Protein AF-A0A376ZZQ0-F1 (afdb_monomer)

Secondary structure (DSSP, 8-state):
-HHHHHHHHHHHHHHHHHHHHHT---EEEEE-SS-EEEEEHHHHHHHHHHHHHHH--

Structure (mmCIF, N/CA/C/O backbone):
data_AF-A0A376ZZQ0-F1
#
_entry.id   AF-A0A376ZZQ0-F1
#
loop_
_atom_site.group_PDB
_atom_site.id
_atom_site.type_symbol
_atom_site.label_atom_id
_atom_site.label_alt_id
_atom_site.label_comp_id
_atom_site.label_asym_id
_atom_site.label_entity_id
_atom_site.label_seq_id
_atom_site.pdbx_PDB_ins_code
_atom_site.Cartn_x
_atom_site.Cartn_y
_atom_site.Cartn_z
_atom_site.occupancy
_atom_site.B_iso_or_equiv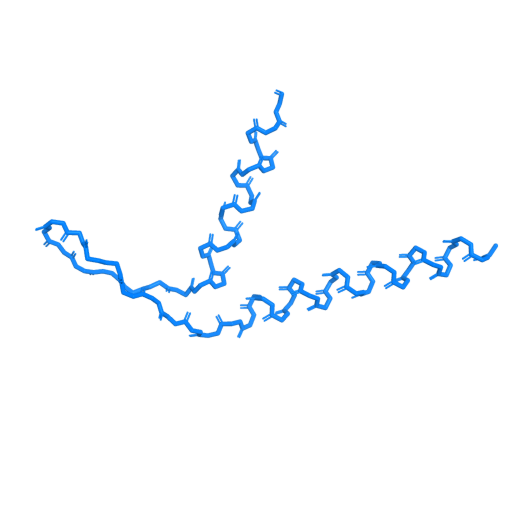
_atom_site.auth_seq_id
_atom_site.auth_comp_id
_atom_site.auth_asym_id
_atom_site.auth_atom_id
_atom_site.pdbx_PDB_model_num
ATOM 1 N N . MET A 1 1 ? 19.725 -4.164 -26.866 1.00 82.31 1 MET A N 1
ATOM 2 C CA . MET A 1 1 ? 20.091 -4.641 -25.510 1.00 82.31 1 MET A CA 1
ATOM 3 C C . MET A 1 1 ? 20.131 -3.539 -24.450 1.00 82.31 1 MET A C 1
ATOM 5 O O . MET A 1 1 ? 19.556 -3.746 -23.393 1.00 82.31 1 MET A O 1
ATOM 9 N N . LYS A 1 2 ? 20.722 -2.359 -24.714 1.00 87.19 2 LYS A N 1
ATOM 10 C CA . LYS A 1 2 ? 20.792 -1.231 -23.753 1.00 87.19 2 LYS A CA 1
ATOM 11 C C . LYS A 1 2 ? 19.452 -0.882 -23.081 1.00 87.19 2 LYS A C 1
ATOM 13 O O . LYS A 1 2 ? 19.384 -0.801 -21.863 1.00 87.19 2 LYS A O 1
ATOM 18 N N . TYR A 1 3 ? 18.385 -0.728 -23.864 1.00 94.06 3 TYR A N 1
ATOM 19 C CA . TYR A 1 3 ? 17.058 -0.371 -23.342 1.00 94.06 3 TYR A CA 1
ATOM 20 C C . TYR A 1 3 ? 16.414 -1.474 -22.496 1.00 94.06 3 TYR A C 1
ATOM 22 O O . TYR A 1 3 ? 15.720 -1.170 -21.535 1.00 94.06 3 TYR A O 1
ATOM 30 N N . LEU A 1 4 ? 16.693 -2.744 -22.808 1.00 94.88 4 LEU A N 1
ATOM 31 C CA . LEU A 1 4 ? 16.206 -3.885 -22.032 1.00 94.88 4 LEU A CA 1
ATOM 32 C C . LEU A 1 4 ? 16.863 -3.921 -20.646 1.00 94.88 4 LEU A C 1
ATOM 34 O O . LEU A 1 4 ? 16.176 -4.108 -19.649 1.00 94.88 4 LEU A O 1
ATOM 38 N N . LEU A 1 5 ? 18.174 -3.675 -20.574 1.00 95.50 5 LEU A N 1
ATOM 39 C CA . LEU A 1 5 ? 18.891 -3.582 -19.298 1.00 95.50 5 LEU A CA 1
ATOM 40 C C . LEU A 1 5 ? 18.403 -2.407 -18.445 1.00 95.50 5 LEU A C 1
ATOM 42 O O . LEU A 1 5 ? 18.200 -2.573 -17.248 1.00 95.50 5 LEU A O 1
ATOM 46 N N . ILE A 1 6 ? 18.172 -1.241 -19.056 1.00 96.38 6 ILE A N 1
ATOM 47 C CA . ILE A 1 6 ? 17.625 -0.074 -18.349 1.00 96.38 6 ILE A CA 1
ATOM 48 C C . ILE A 1 6 ? 16.213 -0.372 -17.833 1.00 96.38 6 ILE A C 1
ATOM 50 O O . ILE A 1 6 ? 15.913 -0.069 -16.683 1.00 96.38 6 ILE A O 1
ATOM 54 N N . PHE A 1 7 ? 15.366 -1.006 -18.646 1.00 94.56 7 PHE A N 1
ATOM 55 C CA . PHE A 1 7 ? 14.026 -1.408 -18.228 1.00 94.56 7 PHE A CA 1
ATOM 56 C C . PHE A 1 7 ? 14.059 -2.369 -17.034 1.00 94.56 7 PHE A C 1
ATOM 58 O O . PHE A 1 7 ? 13.371 -2.128 -16.047 1.00 94.56 7 PHE A O 1
ATOM 65 N N . LEU A 1 8 ? 14.895 -3.413 -17.082 1.00 96.56 8 LEU A N 1
ATOM 66 C CA . LEU A 1 8 ? 15.056 -4.346 -15.962 1.00 96.56 8 LEU A CA 1
ATOM 67 C C . LEU A 1 8 ? 15.572 -3.656 -14.699 1.00 96.56 8 LEU A C 1
ATOM 69 O O . LEU A 1 8 ? 15.117 -3.975 -13.607 1.00 96.56 8 LEU A O 1
ATOM 73 N N . LEU A 1 9 ? 16.491 -2.700 -14.839 1.00 96.81 9 LEU A N 1
ATOM 74 C CA . LEU A 1 9 ? 17.018 -1.936 -13.713 1.00 96.81 9 LEU A CA 1
ATOM 75 C C . LEU A 1 9 ? 15.925 -1.073 -13.069 1.00 96.81 9 LEU A C 1
ATOM 77 O O . L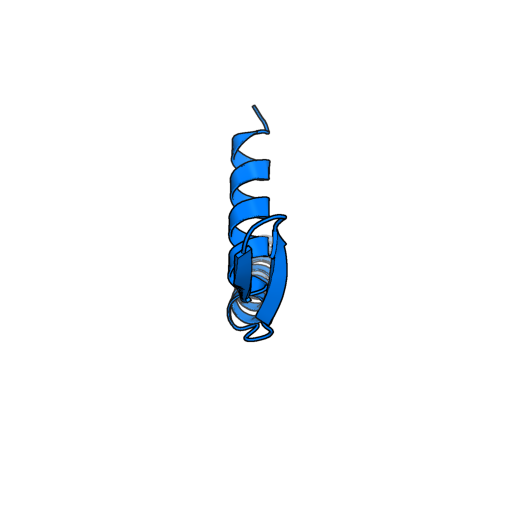EU A 1 9 ? 15.767 -1.096 -11.852 1.00 96.81 9 LEU A O 1
ATOM 81 N N . VAL A 1 10 ? 15.130 -0.365 -13.874 1.00 96.56 10 VAL A N 1
ATOM 82 C CA . VAL A 1 10 ? 13.984 0.421 -13.388 1.00 96.56 10 VAL A CA 1
ATOM 83 C C . VAL A 1 10 ? 12.947 -0.482 -12.722 1.00 96.56 10 VAL A C 1
ATOM 85 O O . VAL A 1 10 ? 12.470 -0.162 -11.636 1.00 96.56 10 VAL A O 1
ATOM 88 N N . LEU A 1 11 ? 12.637 -1.631 -13.328 1.00 94.75 11 LEU A N 1
ATOM 89 C CA . LEU A 1 11 ? 11.708 -2.608 -12.768 1.00 94.75 11 LEU A CA 1
ATOM 90 C C . LEU A 1 11 ? 12.211 -3.153 -11.424 1.00 94.75 11 LEU A C 1
ATOM 92 O O . LEU A 1 11 ? 11.443 -3.234 -10.472 1.00 94.75 11 LEU A O 1
ATOM 96 N N . ALA A 1 12 ? 13.499 -3.485 -11.324 1.00 96.12 12 ALA A N 1
ATOM 97 C CA . ALA A 1 12 ? 14.105 -3.960 -10.085 1.00 96.12 12 ALA A CA 1
ATOM 98 C C . ALA A 1 12 ? 14.025 -2.900 -8.978 1.00 96.12 12 ALA A C 1
ATOM 100 O O . ALA A 1 12 ? 13.601 -3.217 -7.869 1.00 96.12 12 ALA A O 1
ATOM 101 N N . ILE A 1 13 ? 14.358 -1.640 -9.282 1.00 96.00 13 ILE A N 1
ATOM 102 C CA . ILE A 1 13 ? 14.214 -0.527 -8.331 1.00 96.00 13 ILE A CA 1
ATOM 103 C C . ILE A 1 13 ? 12.756 -0.390 -7.893 1.00 96.00 13 ILE A C 1
ATOM 105 O O . ILE A 1 13 ? 12.487 -0.315 -6.698 1.00 96.00 13 ILE A O 1
ATOM 109 N N . PHE A 1 14 ? 11.814 -0.419 -8.837 1.00 90.50 14 PHE A N 1
ATOM 110 C CA . PHE A 1 14 ? 10.387 -0.317 -8.545 1.00 90.50 14 PHE A CA 1
ATOM 111 C C . PHE A 1 14 ? 9.914 -1.425 -7.591 1.00 90.50 14 PHE A C 1
ATOM 113 O O . PHE A 1 14 ? 9.300 -1.135 -6.565 1.00 90.50 14 PHE A O 1
ATOM 120 N N . VAL A 1 15 ? 10.256 -2.685 -7.876 1.00 91.19 15 VAL A N 1
ATOM 121 C CA . VAL A 1 15 ? 9.898 -3.835 -7.029 1.00 91.19 15 VAL A CA 1
ATOM 122 C C . VAL A 1 15 ? 10.515 -3.713 -5.635 1.00 91.19 15 VAL A C 1
ATOM 124 O O . VAL A 1 15 ? 9.824 -3.948 -4.642 1.00 91.19 15 VAL A O 1
ATOM 127 N N . ILE A 1 16 ? 11.786 -3.316 -5.537 1.00 91.75 16 ILE A N 1
ATOM 128 C CA . ILE A 1 16 ? 12.466 -3.122 -4.250 1.00 91.75 16 ILE A CA 1
ATOM 129 C C . ILE A 1 16 ? 11.779 -2.014 -3.451 1.00 91.75 16 ILE A C 1
ATOM 131 O O . ILE A 1 16 ? 11.461 -2.224 -2.285 1.00 91.75 16 ILE A O 1
ATOM 135 N N . SER A 1 17 ? 11.488 -0.865 -4.062 1.00 86.44 17 SER A N 1
ATOM 136 C CA . SER A 1 17 ? 10.803 0.244 -3.392 1.00 86.44 17 SER A CA 1
ATOM 137 C C . SER A 1 17 ? 9.416 -0.151 -2.877 1.00 86.44 17 SER A C 1
ATOM 139 O O . SER A 1 17 ? 9.088 0.161 -1.733 1.00 86.44 17 SER A O 1
ATOM 141 N N . VAL A 1 18 ? 8.623 -0.882 -3.670 1.00 84.00 18 VAL A N 1
ATOM 142 C CA . VAL A 1 18 ? 7.313 -1.403 -3.237 1.00 84.00 18 VAL A CA 1
ATOM 143 C C . VAL A 1 18 ? 7.472 -2.394 -2.084 1.00 84.00 18 VAL A C 1
ATOM 145 O O . VAL A 1 18 ? 6.738 -2.314 -1.102 1.00 84.00 18 VAL A O 1
ATOM 148 N N . THR A 1 19 ? 8.453 -3.294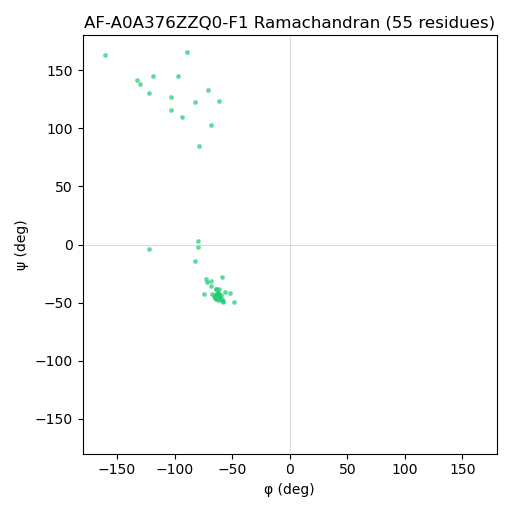 -2.164 1.00 86.25 19 THR A N 1
ATOM 149 C CA . THR A 1 19 ? 8.704 -4.307 -1.128 1.00 86.25 19 THR A CA 1
ATOM 150 C C . THR A 1 19 ? 9.145 -3.667 0.188 1.00 86.25 19 THR A C 1
ATOM 152 O O . THR A 1 19 ? 8.614 -4.009 1.242 1.00 86.25 19 THR A O 1
ATOM 155 N N . LEU A 1 20 ? 10.057 -2.694 0.134 1.00 86.00 20 LEU A N 1
ATOM 156 C CA . LEU A 1 20 ? 10.489 -1.920 1.299 1.00 86.00 20 LEU A CA 1
ATOM 157 C C . LEU A 1 20 ? 9.328 -1.126 1.914 1.00 86.00 20 LEU A C 1
ATOM 159 O O . LEU A 1 20 ? 9.173 -1.110 3.132 1.00 86.00 20 LEU A O 1
ATOM 163 N N . GLY A 1 21 ? 8.472 -0.519 1.087 1.00 82.75 21 GLY A N 1
ATOM 164 C CA . GLY A 1 21 ? 7.253 0.143 1.556 1.00 82.75 21 GLY A CA 1
ATOM 165 C C . GLY A 1 21 ? 6.255 -0.827 2.202 1.00 82.75 21 GLY A C 1
ATOM 166 O O . GLY A 1 21 ? 5.650 -0.494 3.217 1.00 82.75 21 GLY A O 1
ATOM 167 N N . ALA A 1 22 ? 6.111 -2.042 1.663 1.00 81.75 22 ALA A N 1
ATOM 168 C CA . ALA A 1 22 ? 5.214 -3.078 2.183 1.00 81.75 22 ALA A CA 1
ATOM 169 C C . ALA A 1 22 ? 5.705 -3.701 3.505 1.00 81.75 22 ALA A C 1
ATOM 171 O O . ALA A 1 22 ? 4.901 -4.074 4.364 1.00 81.75 22 ALA A O 1
ATOM 172 N N . GLN A 1 23 ? 7.024 -3.780 3.683 1.00 84.38 23 GLN A N 1
ATOM 173 C CA . GLN A 1 23 ? 7.678 -4.203 4.925 1.00 84.38 23 GLN A CA 1
ATOM 174 C C . GLN A 1 23 ?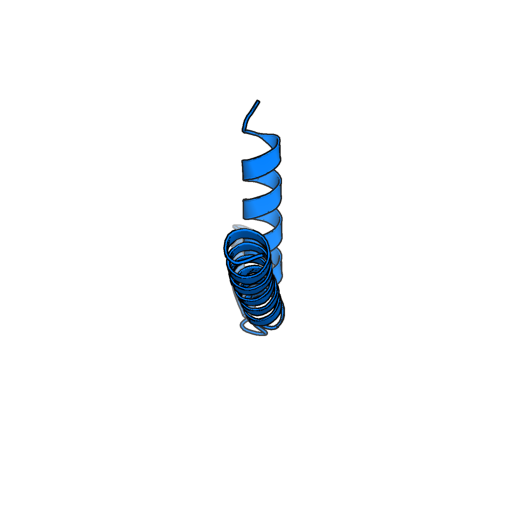 7.732 -3.098 5.9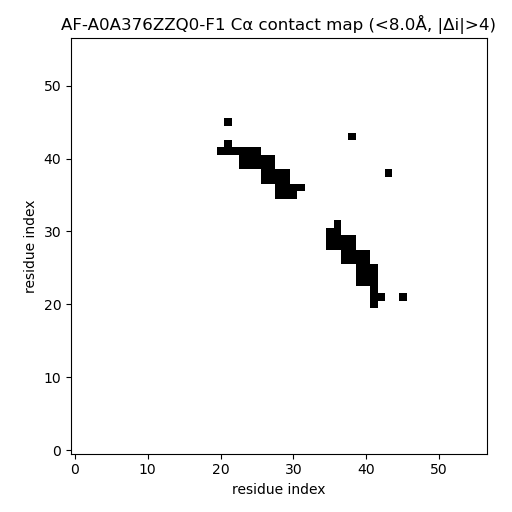83 1.00 84.38 23 GLN A C 1
ATOM 176 O O . GLN A 1 23 ? 8.275 -3.305 7.063 1.00 84.38 23 GLN A O 1
ATOM 181 N N . ASN A 1 24 ? 7.150 -1.930 5.714 1.00 83.12 24 ASN A N 1
ATOM 182 C CA . ASN A 1 24 ? 7.014 -0.909 6.733 1.00 83.12 24 ASN A CA 1
ATOM 183 C C . ASN A 1 24 ? 6.017 -1.382 7.812 1.00 83.12 24 ASN A C 1
ATOM 185 O O . ASN A 1 24 ? 4.797 -1.397 7.601 1.00 83.12 24 ASN A O 1
ATOM 189 N N . ASP A 1 25 ? 6.575 -1.808 8.949 1.00 83.50 25 ASP A N 1
ATOM 190 C CA . ASP A 1 25 ? 5.866 -2.269 10.147 1.00 83.50 25 ASP A CA 1
ATOM 191 C C . ASP A 1 25 ? 5.338 -1.130 11.021 1.00 83.50 25 ASP A C 1
ATOM 193 O O . ASP A 1 25 ? 4.670 -1.383 12.023 1.00 83.50 25 ASP A O 1
ATOM 197 N N . GLN A 1 26 ? 5.599 0.124 10.649 1.00 89.19 26 GLN A N 1
ATOM 198 C CA . GLN A 1 26 ? 5.087 1.266 11.384 1.00 89.19 26 GLN A CA 1
ATOM 199 C C . GLN A 1 26 ? 3.557 1.246 11.370 1.00 89.19 26 GLN A C 1
ATOM 201 O O . GLN A 1 26 ? 2.911 1.228 10.314 1.00 89.19 26 GLN A O 1
ATOM 206 N N . GLN A 1 27 ? 2.987 1.257 12.569 1.00 90.44 27 GLN A N 1
ATOM 207 C CA . GLN A 1 27 ? 1.553 1.342 12.786 1.00 90.44 27 GLN A CA 1
ATOM 208 C C . GLN A 1 27 ? 1.161 2.789 13.077 1.00 90.44 27 GLN A C 1
ATOM 210 O O . GLN A 1 27 ? 1.919 3.545 13.685 1.00 90.44 27 GLN A O 1
ATOM 215 N N . VAL A 1 28 ? -0.022 3.177 12.613 1.00 92.19 28 VAL A N 1
ATOM 216 C CA . VAL A 1 28 ? -0.634 4.478 12.881 1.00 92.19 28 VAL A CA 1
ATOM 217 C C . VAL A 1 28 ? -1.984 4.242 13.531 1.00 92.19 28 VAL A C 1
ATOM 219 O O . VAL A 1 28 ? -2.804 3.468 13.030 1.00 92.19 28 VAL A O 1
ATOM 222 N N . THR A 1 29 ? -2.214 4.930 14.643 1.00 94.38 29 THR A N 1
ATOM 223 C CA . THR A 1 29 ? -3.491 4.912 15.350 1.00 94.38 29 THR A CA 1
ATOM 224 C C . THR A 1 29 ? -4.458 5.884 14.687 1.00 94.38 29 THR A C 1
ATOM 226 O O . THR A 1 29 ? -4.196 7.083 14.585 1.00 94.38 29 THR A O 1
ATOM 229 N N . PHE A 1 30 ? -5.602 5.370 14.259 1.00 92.81 30 PHE A N 1
ATOM 230 C CA . PHE A 1 30 ? -6.731 6.144 13.771 1.00 92.81 30 PHE A CA 1
ATOM 231 C C . PHE A 1 30 ? -7.802 6.197 14.851 1.00 92.81 30 PHE A C 1
ATOM 233 O O . PHE A 1 30 ? -8.386 5.178 15.219 1.00 92.81 30 PHE A O 1
ATOM 240 N N . ASN A 1 31 ? -8.066 7.403 15.342 1.00 93.62 31 ASN A N 1
ATOM 241 C CA . ASN A 1 31 ? -9.113 7.662 16.320 1.00 93.62 31 ASN A CA 1
ATOM 242 C C . ASN A 1 31 ? -10.392 8.067 15.583 1.00 93.62 31 ASN A C 1
ATOM 244 O O . ASN A 1 31 ? -10.469 9.143 14.993 1.00 93.62 31 ASN A O 1
ATOM 248 N N . TYR A 1 32 ? -11.388 7.192 15.607 1.00 90.81 32 TYR A N 1
ATOM 249 C CA . TYR A 1 32 ? -12.749 7.477 15.173 1.00 90.81 32 TYR A CA 1
ATOM 250 C C . TYR A 1 32 ? -13.564 8.015 16.347 1.00 90.81 32 TYR A C 1
ATOM 252 O O . TYR A 1 32 ? -13.198 7.874 17.511 1.00 90.81 32 TYR A O 1
ATOM 260 N N . LEU A 1 33 ? -14.723 8.596 16.046 1.00 94.44 33 LEU A N 1
ATOM 261 C CA . LEU A 1 33 ? -15.574 9.230 17.057 1.00 94.44 33 LEU A CA 1
ATOM 262 C C . LEU A 1 33 ? -16.017 8.279 18.181 1.00 94.44 33 LEU A C 1
ATOM 264 O O . LEU A 1 33 ? -16.273 8.731 19.290 1.00 94.44 33 LEU A O 1
ATOM 268 N N . LEU A 1 34 ? -16.117 6.978 17.892 1.00 95.38 34 LEU A N 1
ATOM 269 C CA . LEU A 1 34 ? -16.608 5.959 18.827 1.00 95.38 34 LEU A CA 1
ATOM 270 C C . LEU A 1 34 ? -15.601 4.826 19.085 1.00 95.38 34 LEU A C 1
ATOM 272 O O . LEU A 1 34 ? -15.894 3.928 19.869 1.00 95.38 34 LEU A O 1
ATOM 276 N N . ALA A 1 35 ? -14.451 4.817 18.405 1.00 94.44 35 ALA A N 1
ATOM 277 C CA . ALA A 1 35 ? -13.497 3.709 18.459 1.00 94.44 35 ALA A CA 1
ATOM 278 C C . ALA A 1 35 ? -12.100 4.146 18.008 1.00 94.44 35 ALA A C 1
ATOM 280 O O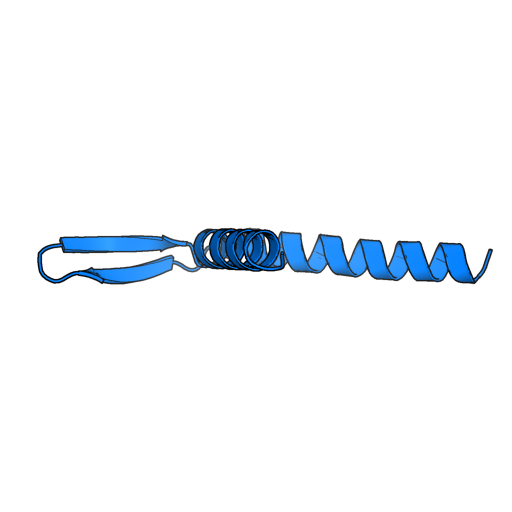 . ALA A 1 35 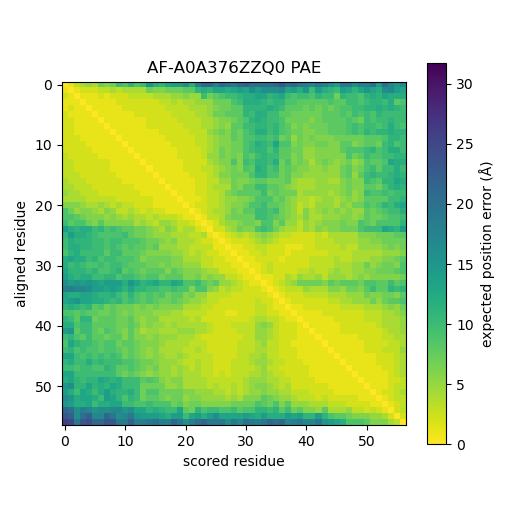? -11.955 5.144 17.314 1.00 94.44 35 ALA A O 1
ATOM 281 N N . GLN A 1 36 ? -11.079 3.355 18.325 1.00 93.44 36 GLN A N 1
ATOM 282 C CA . GLN A 1 36 ? -9.731 3.513 17.781 1.00 93.44 36 GLN A CA 1
ATOM 283 C C . GLN A 1 36 ? -9.333 2.253 17.008 1.00 93.44 36 GLN A C 1
ATOM 285 O O . GLN A 1 36 ? -9.715 1.148 17.393 1.00 93.44 36 GLN A O 1
ATOM 290 N N . GLY A 1 37 ? -8.576 2.412 15.926 1.00 92.06 37 GLY A N 1
ATOM 291 C CA . GLY A 1 37 ? -8.004 1.305 15.163 1.00 92.06 37 GLY A CA 1
ATOM 292 C C . GLY A 1 37 ? -6.527 1.542 14.880 1.00 92.06 37 GLY A C 1
ATOM 293 O O . GLY A 1 37 ? -6.122 2.669 14.606 1.00 92.06 37 GLY A O 1
ATOM 294 N N . GLU A 1 38 ? -5.721 0.488 14.937 1.00 94.81 38 GLU A N 1
ATOM 295 C CA . GLU A 1 38 ? -4.304 0.525 14.572 1.00 94.81 38 GLU A CA 1
ATOM 296 C C . GLU A 1 38 ? -4.115 -0.105 13.198 1.00 94.81 38 GLU A C 1
ATOM 298 O O . GLU A 1 38 ? -4.548 -1.230 12.943 1.00 94.81 38 GLU A O 1
ATOM 303 N N . TYR A 1 39 ? -3.468 0.629 12.297 1.00 91.62 39 TYR A N 1
ATOM 304 C CA . TYR A 1 39 ? -3.288 0.207 10.914 1.00 91.62 39 TYR A CA 1
ATOM 305 C C . TYR A 1 39 ? -1.825 0.331 10.502 1.00 91.62 39 TYR A C 1
ATOM 307 O O . TYR A 1 39 ? -1.168 1.329 10.797 1.00 91.62 39 TYR A O 1
ATOM 315 N N . ARG A 1 40 ? -1.308 -0.666 9.774 1.00 90.75 40 ARG A N 1
ATOM 316 C CA . ARG A 1 40 ? 0.044 -0.607 9.196 1.00 90.75 40 ARG A CA 1
ATOM 317 C C . ARG A 1 40 ? 0.067 0.395 8.041 1.00 90.75 40 ARG A C 1
ATOM 319 O O . ARG A 1 40 ? -0.778 0.319 7.142 1.00 90.75 40 ARG A O 1
ATOM 326 N N . ILE A 1 41 ? 1.066 1.281 8.014 1.00 88.81 41 ILE A N 1
ATOM 327 C CA . ILE A 1 41 ? 1.237 2.273 6.935 1.00 88.81 41 ILE A CA 1
ATOM 328 C C . ILE A 1 41 ? 1.325 1.590 5.574 1.00 88.81 41 ILE A C 1
ATOM 330 O O . ILE A 1 41 ? 0.706 2.043 4.616 1.00 88.81 41 ILE A O 1
ATOM 334 N N . SER A 1 42 ? 2.036 0.467 5.501 1.00 88.50 42 SER A N 1
ATOM 335 C CA . SER A 1 42 ? 2.157 -0.358 4.297 1.00 88.50 42 SER A CA 1
ATOM 336 C C . SER A 1 42 ? 0.805 -0.735 3.683 1.00 88.50 42 SER A C 1
ATOM 338 O O . SER A 1 42 ? 0.636 -0.672 2.467 1.00 88.50 42 SER A O 1
ATOM 340 N N . THR A 1 43 ? -0.180 -1.087 4.514 1.00 88.56 43 THR A N 1
ATOM 341 C CA . THR A 1 43 ? -1.522 -1.480 4.0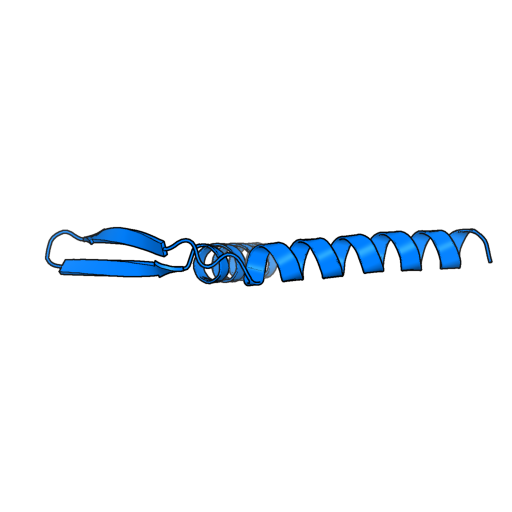56 1.00 88.56 43 THR A CA 1
ATOM 342 C C . THR A 1 43 ? -2.327 -0.270 3.593 1.00 88.56 43 THR A C 1
ATOM 344 O O . THR A 1 43 ? -2.947 -0.317 2.534 1.00 88.56 43 THR A O 1
ATOM 347 N N . LEU A 1 44 ? -2.263 0.836 4.340 1.00 90.75 44 LEU A N 1
ATOM 348 C CA . LEU A 1 44 ? -2.886 2.107 3.957 1.00 90.75 44 LEU A CA 1
ATOM 349 C C . LEU A 1 44 ? -2.366 2.596 2.600 1.00 90.75 44 LEU A C 1
ATOM 351 O O . LEU A 1 44 ? -3.158 2.919 1.717 1.00 90.75 44 LEU A O 1
ATOM 355 N N . LEU A 1 45 ? -1.045 2.597 2.409 1.00 88.12 45 LEU A N 1
ATOM 356 C CA . LEU A 1 45 ? -0.416 3.034 1.163 1.00 88.12 45 LEU A CA 1
ATOM 357 C C . LEU A 1 45 ? -0.823 2.145 -0.019 1.00 88.12 45 LEU A C 1
ATOM 359 O O . LEU A 1 45 ? -1.149 2.659 -1.087 1.00 88.12 45 LEU A O 1
ATOM 363 N N . ALA A 1 46 ? -0.837 0.822 0.178 1.00 87.81 46 ALA A N 1
ATOM 364 C CA . ALA A 1 46 ? -1.239 -0.134 -0.851 1.00 87.81 46 ALA A CA 1
ATOM 365 C C . ALA A 1 46 ? -2.699 0.070 -1.286 1.00 87.81 46 ALA A C 1
ATOM 367 O O . ALA A 1 46 ? -2.985 0.104 -2.483 1.00 87.81 46 ALA A O 1
ATOM 368 N N . VAL A 1 47 ? -3.612 0.260 -0.327 1.00 90.69 47 VAL A N 1
ATOM 369 C CA . VAL A 1 47 ? -5.033 0.510 -0.609 1.00 90.69 47 VAL A CA 1
ATOM 370 C C . VAL A 1 47 ? -5.222 1.842 -1.334 1.00 90.69 47 VAL A C 1
ATOM 372 O O . VAL A 1 47 ? -5.938 1.884 -2.330 1.00 90.69 47 VAL A O 1
ATOM 375 N N . LEU A 1 48 ? -4.558 2.913 -0.890 1.00 90.06 48 LEU A N 1
ATOM 376 C CA . LEU A 1 48 ? -4.632 4.224 -1.543 1.00 90.06 48 LEU A CA 1
ATOM 377 C C . LEU A 1 48 ? -4.093 4.184 -2.978 1.00 90.06 48 LEU A C 1
ATOM 379 O O . LEU A 1 48 ? -4.708 4.754 -3.877 1.00 90.06 48 LEU A O 1
ATOM 383 N N . PHE A 1 49 ? -2.982 3.481 -3.207 1.00 87.31 49 PHE A N 1
ATOM 384 C CA . PHE A 1 49 ? -2.416 3.310 -4.542 1.00 87.31 49 PHE A CA 1
ATOM 385 C C . PHE A 1 49 ? -3.359 2.525 -5.466 1.00 87.31 49 PHE A C 1
ATOM 387 O O . PHE A 1 49 ? -3.623 2.962 -6.584 1.00 87.31 49 PHE A O 1
ATOM 394 N N . ALA A 1 50 ? -3.919 1.405 -4.993 1.00 90.06 50 ALA A N 1
ATOM 395 C CA . ALA A 1 50 ? -4.880 0.610 -5.758 1.00 90.06 50 ALA A CA 1
ATOM 396 C C . ALA A 1 50 ? -6.171 1.391 -6.057 1.00 90.06 50 ALA A C 1
ATOM 398 O O . ALA A 1 50 ? -6.649 1.370 -7.188 1.00 90.06 50 ALA A O 1
ATOM 399 N N . ALA A 1 51 ? -6.705 2.119 -5.073 1.00 94.19 51 ALA A N 1
ATOM 400 C CA . ALA A 1 51 ? -7.882 2.964 -5.248 1.00 94.19 51 ALA A CA 1
ATOM 401 C C . ALA A 1 51 ? -7.636 4.081 -6.272 1.00 94.19 51 ALA A C 1
ATOM 403 O O . ALA A 1 51 ? -8.483 4.307 -7.130 1.00 94.19 51 ALA A O 1
ATOM 404 N N . GLY A 1 52 ? -6.468 4.732 -6.222 1.00 89.19 52 GLY A N 1
ATOM 405 C CA . GLY A 1 52 ? -6.065 5.739 -7.203 1.00 89.19 52 GLY A CA 1
ATOM 406 C C . GLY A 1 52 ? -5.898 5.170 -8.613 1.00 89.19 52 GLY A C 1
ATOM 407 O O . GLY A 1 52 ? -6.295 5.803 -9.581 1.00 89.19 52 GLY A O 1
ATOM 408 N N . LEU A 1 53 ? -5.356 3.955 -8.748 1.00 89.44 53 LEU A N 1
ATOM 409 C CA . LEU A 1 53 ? -5.228 3.299 -10.051 1.00 89.44 53 LEU A CA 1
ATOM 410 C C . LEU A 1 53 ? -6.595 2.902 -10.634 1.00 89.44 53 LEU A C 1
ATOM 412 O O . LEU A 1 53 ? -6.788 3.000 -11.839 1.00 89.44 53 LEU A O 1
ATOM 416 N N . LEU A 1 54 ? -7.542 2.484 -9.787 1.00 92.69 54 LEU A N 1
ATOM 417 C CA . LEU A 1 54 ? -8.917 2.166 -10.191 1.00 92.69 54 LEU A CA 1
ATOM 418 C C . LEU A 1 54 ? -9.750 3.411 -10.520 1.00 92.69 54 LEU A C 1
ATOM 420 O O . LEU A 1 54 ? -10.672 3.320 -11.326 1.00 92.69 54 LEU A O 1
ATOM 424 N N . SER A 1 55 ? -9.470 4.554 -9.887 1.00 91.88 55 SER A N 1
ATOM 425 C CA . SER A 1 55 ? -10.193 5.805 -10.140 1.00 91.88 55 SER A CA 1
ATOM 426 C C . SER A 1 55 ? -9.694 6.565 -11.369 1.00 91.88 55 SER A C 1
ATOM 428 O O . SER A 1 55 ? -10.386 7.465 -11.840 1.00 91.88 55 SER A O 1
ATOM 430 N N . VAL A 1 56 ? -8.518 6.214 -11.899 1.00 83.62 56 VAL A N 1
ATOM 431 C CA . VAL A 1 56 ? -8.028 6.687 -13.199 1.00 83.62 56 VAL A CA 1
ATOM 432 C C . VAL A 1 56 ? -8.731 5.876 -14.293 1.00 83.62 56 VAL A C 1
ATOM 434 O O . VAL A 1 56 ? -8.231 4.849 -14.749 1.00 83.62 56 VAL A O 1
ATOM 437 N N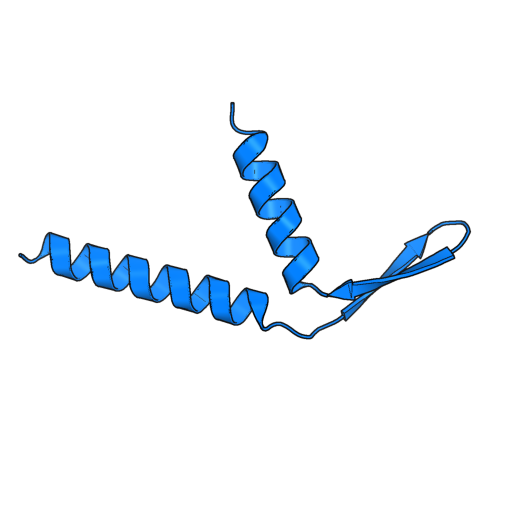 . GLY A 1 57 ? -9.927 6.330 -14.671 1.00 63.72 57 GLY A N 1
ATOM 438 C CA . GLY A 1 57 ? -10.732 5.835 -15.790 1.00 63.72 57 GLY A CA 1
ATOM 439 C C . GLY A 1 57 ? -11.167 6.975 -16.694 1.00 63.72 57 GLY A C 1
ATOM 440 O O . GLY A 1 57 ? -11.497 8.053 -16.148 1.00 63.72 57 GLY A O 1
#

Nearest PDB structures (foldseek):
  2zqm-assembly1_A  TM=4.871E-01  e=3.596E+00  Thermococcus sp. JCM 11816
  1fxk-assembly1_B  TM=4.817E-01  e=3.859E+00  Methanothermobacter thermautotrophicus
  2zdi-assembly1_B-2  TM=4.921E-01  e=5.115E+00  Pyrococcus horikoshii
  3d55-assembly1_B  TM=4.628E-01  e=7.276E+00  Mycobacterium tuberculosis

pLDDT: mean 90.16, std 5.45, range [63.72, 96.81]

Mean predicted aligned error: 5.98 Å

Organism: Escherichia coli (NCBI:txid562)

Foldseek 3Di:
DVVVVVVVVVVVVVVVVLVVLLPQQDWDWDDDPVDIDIDGSNVVVVVVVVVVVVVPD

Radius of gyration: 16.44 Å; Cα contacts (8 Å, |Δi|>4): 34; chains: 1; bounding box: 37×14×44 Å

InterPro domains:
  IPR010445 Lipopolysaccharide assembly protein A domain [PF06305] (23-54)

Sequence (57 aa):
MKYLLIFLLVLAIFVISVTLGAQNDQQVTFNYLLAQGEYRISTLLAVLFAAGLLSVG

Solvent-accessible surface area (backbone atoms only — not comparable to full-atom values): 3343 Å² total; per-residue (Å²): 110,72,67,58,54,52,49,52,52,53,50,50,52,51,53,50,54,53,50,57,46,55,66,37,76,56,68,46,80,44,80,52,101,89,51,75,48,78,42,43,49,24,57,55,52,51,50,52,52,53,50,53,58,68,66,66,118